Protein AF-A0A4Q0T6J0-F1 (afdb_monomer_lite)

Structure (mmCIF, N/CA/C/O backbone):
data_AF-A0A4Q0T6J0-F1
#
_entry.id   AF-A0A4Q0T6J0-F1
#
loop_
_atom_site.group_PDB
_atom_site.id
_atom_site.type_symbol
_atom_site.label_atom_id
_atom_site.label_alt_id
_atom_site.label_comp_id
_atom_site.label_asym_id
_atom_site.label_entity_id
_atom_site.label_seq_id
_atom_site.pdbx_PDB_ins_code
_atom_site.Cartn_x
_atom_site.Cartn_y
_atom_site.Cartn_z
_atom_site.occupancy
_atom_site.B_iso_or_equiv
_atom_site.auth_seq_id
_atom_site.auth_comp_id
_atom_site.auth_asym_id
_atom_site.auth_atom_id
_atom_site.pdbx_PDB_model_num
ATOM 1 N N . MET A 1 1 ? -12.300 -21.719 11.547 1.00 46.06 1 MET A N 1
ATOM 2 C CA . MET A 1 1 ? -11.623 -20.413 11.697 1.00 46.06 1 MET A CA 1
ATOM 3 C C . MET A 1 1 ? -11.914 -19.619 10.430 1.00 46.06 1 MET A C 1
ATOM 5 O O . MET A 1 1 ? -11.641 -20.107 9.342 1.00 46.06 1 MET A O 1
ATOM 9 N N . THR A 1 2 ? -12.639 -18.512 10.565 1.00 57.75 2 THR A N 1
ATOM 10 C CA . THR A 1 2 ? -13.479 -17.888 9.524 1.00 57.75 2 THR A CA 1
ATOM 11 C C . THR A 1 2 ? -12.779 -16.693 8.892 1.00 57.75 2 THR A C 1
ATOM 13 O O . THR A 1 2 ? -12.689 -15.684 9.576 1.00 57.75 2 THR A O 1
ATOM 16 N N . GLN A 1 3 ? -12.310 -16.739 7.634 1.00 54.38 3 GLN A N 1
ATOM 17 C CA . GLN A 1 3 ? -11.630 -15.554 7.057 1.00 54.38 3 GLN A CA 1
ATOM 18 C C . GLN A 1 3 ? -11.889 -15.230 5.573 1.00 54.38 3 GLN A C 1
ATOM 20 O O . GLN A 1 3 ? -11.275 -14.311 5.045 1.00 54.38 3 GLN A O 1
ATOM 25 N N . LEU A 1 4 ? -12.843 -15.887 4.900 1.00 53.03 4 LEU A N 1
ATOM 26 C CA . LEU A 1 4 ? -13.345 -15.412 3.592 1.00 53.03 4 LEU A CA 1
ATOM 27 C C . LEU A 1 4 ? -14.726 -14.738 3.694 1.00 53.03 4 LEU A C 1
ATOM 29 O O . LEU A 1 4 ? -15.011 -13.808 2.947 1.00 53.03 4 LEU A O 1
ATOM 33 N N . GLY A 1 5 ? -15.555 -15.132 4.669 1.00 53.84 5 GLY A N 1
ATOM 34 C CA . GLY A 1 5 ? -16.888 -14.551 4.900 1.00 53.84 5 GLY A CA 1
ATOM 35 C C . GLY A 1 5 ? -16.910 -13.221 5.666 1.00 53.84 5 GLY A C 1
ATOM 36 O O . GLY A 1 5 ? -17.978 -12.646 5.829 1.00 53.84 5 GLY A O 1
ATOM 37 N N . GLY A 1 6 ? -15.758 -12.738 6.150 1.00 59.53 6 GLY A N 1
ATOM 38 C CA . GLY A 1 6 ? -15.653 -11.508 6.950 1.00 59.53 6 GLY A CA 1
ATOM 39 C C . GLY A 1 6 ? -15.173 -10.270 6.185 1.00 59.53 6 GLY A C 1
ATOM 40 O O . GLY A 1 6 ? -15.118 -9.191 6.767 1.00 59.53 6 GLY A O 1
ATOM 41 N N . LEU A 1 7 ? -14.792 -10.397 4.906 1.00 66.38 7 LEU A N 1
ATOM 42 C CA . LEU A 1 7 ? -14.355 -9.247 4.108 1.00 66.38 7 LEU A CA 1
ATOM 43 C C . LEU A 1 7 ? -15.572 -8.444 3.620 1.00 66.38 7 LEU A C 1
ATOM 45 O O . LEU A 1 7 ? -16.416 -9.002 2.905 1.00 66.38 7 LEU A O 1
ATOM 49 N N . PRO A 1 8 ? -15.641 -7.131 3.921 1.00 74.75 8 PRO A N 1
ATOM 50 C CA . PRO A 1 8 ? -16.630 -6.243 3.324 1.00 74.75 8 PRO A CA 1
ATOM 51 C C . PRO A 1 8 ? -16.598 -6.349 1.795 1.00 74.75 8 PRO A C 1
ATOM 53 O O . PRO A 1 8 ? -15.537 -6.541 1.196 1.00 74.75 8 PRO A O 1
ATOM 56 N N . GLU A 1 9 ? -17.748 -6.199 1.136 1.00 76.94 9 GLU A N 1
ATOM 57 C CA . GLU A 1 9 ? -17.833 -6.218 -0.336 1.00 76.94 9 GLU A CA 1
ATOM 58 C C . GLU A 1 9 ? -16.915 -5.194 -1.011 1.00 76.94 9 GLU A C 1
ATOM 60 O O . GLU A 1 9 ? -16.430 -5.426 -2.118 1.00 76.94 9 GLU A O 1
ATOM 65 N N . ASP A 1 10 ? -16.661 -4.070 -0.346 1.00 81.75 10 ASP A N 1
ATOM 66 C CA . ASP A 1 10 ? -15.697 -3.063 -0.782 1.00 81.75 10 ASP A CA 1
ATOM 67 C C . ASP A 1 10 ? -14.268 -3.632 -0.857 1.00 81.75 10 ASP A C 1
ATOM 69 O O . ASP A 1 10 ? -13.620 -3.579 -1.904 1.00 81.75 10 ASP A O 1
ATOM 73 N N . ARG A 1 11 ? -13.818 -4.310 0.208 1.00 84.44 11 ARG A N 1
ATOM 74 C CA . ARG A 1 11 ? -12.489 -4.934 0.251 1.00 84.44 11 ARG A CA 1
ATOM 75 C C . ARG A 1 11 ? -12.350 -6.070 -0.752 1.00 84.44 11 ARG A C 1
ATOM 77 O O . ARG A 1 11 ? -11.311 -6.190 -1.395 1.00 84.44 11 ARG A O 1
ATOM 84 N N . ARG A 1 12 ? -13.410 -6.859 -0.967 1.00 82.62 12 ARG A N 1
ATOM 85 C CA . ARG A 1 12 ? -13.429 -7.880 -2.033 1.00 82.62 12 ARG A CA 1
ATOM 86 C C . ARG A 1 12 ? -13.199 -7.264 -3.414 1.00 82.62 12 ARG A C 1
ATOM 88 O O . ARG A 1 12 ? -12.414 -7.799 -4.195 1.00 82.62 12 ARG A O 1
ATOM 95 N N . ARG A 1 13 ? -13.834 -6.122 -3.701 1.00 85.75 13 ARG A N 1
ATOM 96 C CA . ARG A 1 13 ? -13.622 -5.382 -4.954 1.00 85.75 13 ARG A CA 1
ATOM 97 C C . ARG A 1 13 ? -12.200 -4.831 -5.058 1.00 85.75 13 ARG A C 1
ATOM 99 O O . ARG A 1 13 ? -11.604 -4.950 -6.126 1.00 85.75 13 ARG A O 1
ATOM 106 N N . ALA A 1 14 ? -11.642 -4.292 -3.974 1.00 86.88 14 ALA A N 1
ATOM 107 C CA . ALA A 1 14 ? -10.260 -3.807 -3.943 1.00 86.88 14 ALA A CA 1
ATOM 108 C C . ALA A 1 14 ? -9.245 -4.931 -4.221 1.00 86.88 14 ALA A C 1
ATOM 110 O O . ALA A 1 14 ? -8.384 -4.779 -5.087 1.00 86.88 14 ALA A O 1
ATOM 111 N N . VAL A 1 15 ? -9.402 -6.084 -3.562 1.00 86.75 15 VAL A N 1
ATOM 112 C CA . VAL A 1 15 ? -8.582 -7.290 -3.770 1.00 86.75 15 VAL A CA 1
ATOM 113 C C . VAL A 1 15 ? -8.662 -7.782 -5.214 1.00 86.75 15 VAL A C 1
ATOM 115 O O . VAL A 1 15 ? -7.629 -8.017 -5.834 1.00 86.75 15 VAL A O 1
ATOM 118 N N . ALA A 1 16 ? -9.867 -7.889 -5.782 1.00 85.88 16 ALA A N 1
ATOM 119 C CA . ALA A 1 16 ? -10.051 -8.328 -7.167 1.00 85.88 16 ALA A CA 1
ATOM 120 C C . ALA A 1 16 ? -9.398 -7.371 -8.180 1.00 85.88 16 ALA A C 1
ATOM 122 O O . ALA A 1 16 ? -8.851 -7.809 -9.195 1.00 85.88 16 ALA A O 1
ATOM 123 N N . ARG A 1 17 ? -9.432 -6.062 -7.903 1.00 88.62 17 ARG A N 1
ATOM 124 C CA . ARG A 1 17 ? -8.812 -5.044 -8.758 1.00 88.62 17 ARG A CA 1
ATOM 125 C C . ARG A 1 17 ? -7.289 -5.104 -8.681 1.00 88.62 17 ARG A C 1
ATOM 127 O O . ARG A 1 17 ? -6.648 -5.222 -9.719 1.00 88.62 17 ARG A O 1
ATOM 134 N N . ALA A 1 18 ? -6.738 -5.149 -7.469 1.00 86.62 18 ALA A N 1
ATOM 135 C CA . ALA A 1 18 ? -5.303 -5.303 -7.234 1.00 86.62 18 ALA A CA 1
ATOM 136 C C . ALA A 1 18 ? -4.754 -6.592 -7.856 1.00 86.62 18 ALA A C 1
ATOM 138 O O . ALA A 1 18 ? -3.708 -6.578 -8.493 1.00 86.62 18 ALA A O 1
ATOM 139 N N . PHE A 1 19 ? -5.491 -7.695 -7.734 1.00 86.56 19 PHE A N 1
ATOM 140 C CA . PHE A 1 19 ? -5.154 -8.959 -8.377 1.00 86.56 19 PHE A CA 1
ATOM 141 C C . PHE A 1 19 ? -5.056 -8.832 -9.904 1.00 86.56 19 PHE A C 1
ATOM 143 O O . PHE A 1 19 ? -4.091 -9.298 -10.507 1.00 86.56 19 PHE A O 1
ATOM 150 N N . ARG A 1 20 ? -6.025 -8.159 -10.536 1.00 87.31 20 ARG A N 1
ATOM 151 C CA . ARG A 1 20 ? -6.025 -7.931 -11.988 1.00 87.31 20 ARG A CA 1
ATOM 152 C C . ARG A 1 20 ? -4.858 -7.046 -12.439 1.00 87.31 20 ARG A C 1
ATOM 154 O O . ARG A 1 20 ? -4.247 -7.342 -13.467 1.00 87.31 20 ARG A O 1
ATOM 161 N N . ASP A 1 21 ? -4.539 -6.003 -11.676 1.00 86.25 21 ASP A N 1
ATOM 162 C CA . ASP A 1 21 ? -3.364 -5.150 -11.898 1.00 86.25 21 ASP A CA 1
ATOM 163 C C . ASP A 1 21 ? -2.065 -5.958 -11.788 1.00 86.25 21 ASP A C 1
ATOM 165 O O . ASP A 1 21 ? -1.268 -5.987 -12.723 1.00 86.25 21 ASP A O 1
ATOM 169 N N . LEU A 1 22 ? -1.898 -6.715 -10.701 1.00 83.81 22 LEU A N 1
ATOM 170 C CA . LEU A 1 22 ? -0.731 -7.570 -10.468 1.00 83.81 22 LEU A CA 1
ATOM 171 C C . LEU A 1 22 ? -0.548 -8.641 -11.546 1.00 83.81 22 LEU A C 1
ATOM 173 O O . LEU A 1 22 ? 0.587 -8.994 -11.877 1.00 83.81 22 LEU A O 1
ATOM 177 N N . ARG A 1 23 ? -1.651 -9.157 -12.096 1.00 83.56 23 ARG A N 1
ATOM 178 C CA . ARG A 1 23 ? -1.638 -10.108 -13.212 1.00 83.56 23 ARG A CA 1
ATOM 179 C C . ARG A 1 23 ? -1.245 -9.455 -14.534 1.00 83.56 23 ARG A C 1
ATOM 181 O O . ARG A 1 23 ? -0.617 -10.105 -15.361 1.00 83.56 23 ARG A O 1
ATOM 188 N N . SER A 1 24 ? -1.617 -8.194 -14.726 1.00 84.38 24 SER A N 1
ATOM 189 C CA . SER A 1 24 ? -1.255 -7.429 -15.923 1.00 84.38 24 SER A CA 1
ATOM 190 C C . SER A 1 24 ? 0.204 -6.958 -15.874 1.00 84.38 24 SER A C 1
ATOM 192 O O . SER A 1 24 ? 0.803 -6.708 -16.916 1.00 84.38 24 SER A O 1
ATOM 194 N N . MET A 1 25 ? 0.785 -6.861 -14.674 1.00 82.44 25 MET A N 1
ATOM 195 C CA . MET A 1 25 ? 2.193 -6.531 -14.458 1.00 82.44 25 MET A CA 1
ATOM 196 C C . MET A 1 25 ? 3.129 -7.736 -14.686 1.00 82.44 25 MET A C 1
ATOM 198 O O . MET A 1 25 ? 2.778 -8.866 -14.321 1.00 82.44 25 MET A O 1
ATOM 202 N N . PRO A 1 26 ? 4.353 -7.498 -15.204 1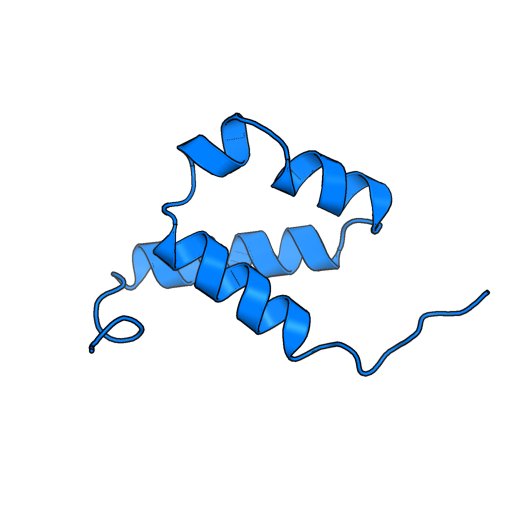.00 82.25 26 PRO A N 1
ATOM 203 C CA . PRO A 1 26 ? 5.407 -8.508 -15.273 1.00 82.25 26 PRO A CA 1
ATOM 204 C C . PRO A 1 26 ? 5.876 -8.927 -13.870 1.00 82.25 26 PRO A C 1
ATOM 206 O O . PRO A 1 26 ? 5.794 -8.148 -12.915 1.00 82.25 26 PRO A O 1
ATOM 209 N N . ASP A 1 27 ? 6.409 -10.145 -13.738 1.00 78.00 27 ASP A N 1
ATOM 210 C CA . ASP A 1 27 ? 6.783 -10.747 -12.446 1.00 78.00 27 ASP A CA 1
ATOM 211 C C . ASP A 1 27 ? 7.717 -9.879 -11.601 1.00 78.00 27 ASP A C 1
ATOM 213 O O . ASP A 1 27 ? 7.515 -9.736 -10.396 1.00 78.00 27 ASP A O 1
ATOM 217 N N . ASN A 1 28 ? 8.694 -9.236 -12.238 1.00 83.06 28 ASN A N 1
ATOM 218 C CA . ASN A 1 28 ? 9.591 -8.279 -11.595 1.00 83.06 28 ASN A CA 1
ATOM 219 C C . ASN A 1 28 ? 8.811 -7.149 -10.889 1.00 83.06 28 ASN A C 1
ATOM 221 O O . ASN A 1 28 ? 9.033 -6.884 -9.707 1.00 83.06 28 ASN A O 1
ATOM 225 N N . GLN A 1 29 ? 7.880 -6.508 -11.594 1.00 86.25 29 GLN A N 1
ATOM 226 C CA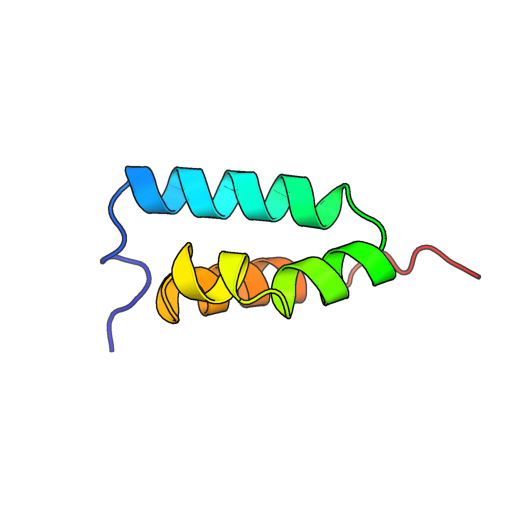 . GLN A 1 29 ? 7.140 -5.350 -11.097 1.00 86.25 29 GL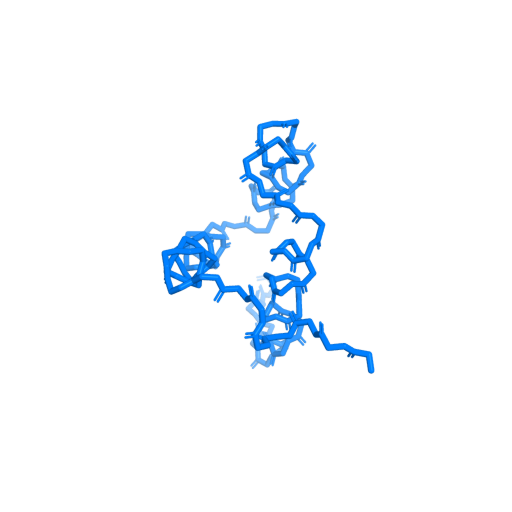N A CA 1
ATOM 227 C C . GLN A 1 29 ? 6.119 -5.766 -10.039 1.00 86.25 29 GLN A C 1
ATOM 229 O O . GLN A 1 29 ? 5.961 -5.099 -9.017 1.00 86.25 29 GLN A O 1
ATOM 234 N N . ARG A 1 30 ? 5.487 -6.922 -10.240 1.00 85.75 30 ARG A N 1
ATOM 235 C CA . ARG A 1 30 ? 4.609 -7.564 -9.261 1.00 85.75 30 ARG A CA 1
ATOM 236 C C . ARG A 1 30 ? 5.340 -7.832 -7.947 1.00 85.75 30 ARG A C 1
ATOM 238 O O . ARG A 1 30 ? 4.844 -7.442 -6.895 1.00 85.75 30 ARG A O 1
ATOM 245 N N . GLN A 1 31 ? 6.524 -8.446 -7.990 1.00 82.75 31 GLN A N 1
ATOM 246 C CA . GLN A 1 31 ? 7.335 -8.697 -6.793 1.00 82.75 31 GLN A CA 1
ATOM 247 C C . GLN A 1 31 ? 7.727 -7.388 -6.097 1.00 82.75 31 GLN A C 1
ATOM 249 O O . GLN A 1 31 ? 7.638 -7.297 -4.874 1.00 82.75 31 GLN A O 1
ATOM 254 N N . GLN A 1 32 ? 8.090 -6.347 -6.850 1.00 87.44 32 GLN A N 1
ATOM 255 C CA . GLN A 1 32 ? 8.376 -5.030 -6.271 1.00 87.44 32 GLN A CA 1
ATOM 256 C C . GLN A 1 32 ? 7.148 -4.402 -5.599 1.00 87.44 32 GLN 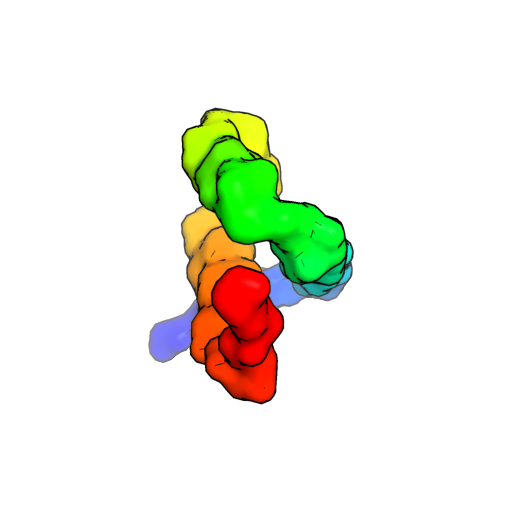A C 1
ATOM 258 O O . GLN A 1 32 ? 7.261 -3.871 -4.495 1.00 87.44 32 GLN A O 1
ATOM 263 N N . TYR A 1 33 ? 5.968 -4.501 -6.216 1.00 86.50 33 TYR A N 1
ATOM 264 C CA . TYR A 1 33 ? 4.723 -3.992 -5.642 1.00 86.50 33 TYR A CA 1
ATOM 265 C C . TYR A 1 33 ? 4.342 -4.745 -4.362 1.00 86.50 33 TYR A C 1
ATOM 267 O O . TYR A 1 33 ? 4.076 -4.112 -3.345 1.00 86.50 33 TYR A O 1
ATOM 275 N N . LEU A 1 34 ? 4.413 -6.081 -4.366 1.00 84.56 34 LEU A N 1
ATOM 276 C CA . LEU A 1 34 ? 4.138 -6.915 -3.188 1.00 84.56 34 LEU A CA 1
ATOM 277 C C . LEU A 1 34 ? 5.111 -6.650 -2.023 1.00 84.56 34 LEU A C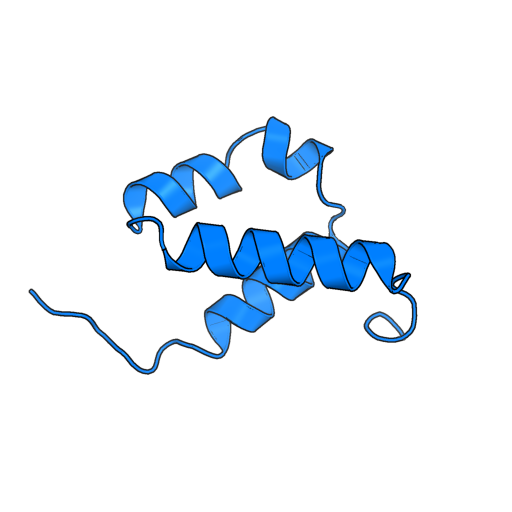 1
ATOM 279 O O . LEU A 1 34 ? 4.724 -6.741 -0.856 1.00 84.56 34 LEU A O 1
ATOM 283 N N . ASN A 1 35 ? 6.365 -6.307 -2.328 1.00 85.62 35 ASN A N 1
ATOM 284 C CA . ASN A 1 35 ? 7.370 -5.937 -1.330 1.00 85.62 35 ASN A CA 1
ATOM 285 C C . ASN A 1 35 ? 7.294 -4.462 -0.906 1.00 85.62 35 ASN A C 1
ATOM 287 O O . ASN A 1 35 ? 7.952 -4.070 0.060 1.00 85.62 35 ASN A O 1
ATOM 291 N N . SER A 1 36 ? 6.487 -3.642 -1.583 1.00 89.00 36 SER A N 1
ATOM 292 C CA . SER A 1 36 ? 6.387 -2.220 -1.281 1.00 89.00 36 SER A CA 1
ATOM 293 C C . SER A 1 36 ? 5.702 -1.981 0.072 1.00 89.00 36 SER A C 1
ATOM 295 O O . SER A 1 36 ? 4.659 -2.582 0.364 1.00 89.00 36 SER A O 1
ATOM 297 N N . PRO A 1 37 ? 6.217 -1.055 0.903 1.00 87.56 37 PRO A N 1
ATOM 298 C CA . PRO A 1 37 ? 5.544 -0.655 2.137 1.00 87.56 37 PRO A CA 1
ATOM 299 C C . PRO A 1 37 ? 4.145 -0.076 1.879 1.00 87.56 37 PRO A C 1
ATOM 301 O O . PRO A 1 37 ? 3.263 -0.229 2.722 1.00 87.56 37 PRO A O 1
ATOM 304 N N . ALA A 1 38 ? 3.903 0.507 0.698 1.00 85.19 38 ALA A N 1
ATOM 305 C CA . ALA A 1 38 ? 2.577 0.979 0.302 1.00 85.19 38 ALA A CA 1
ATOM 306 C C . ALA A 1 38 ? 1.565 -0.172 0.203 1.00 85.19 38 ALA A C 1
ATOM 308 O O . ALA A 1 38 ? 0.469 -0.066 0.742 1.00 85.19 38 ALA A O 1
ATOM 309 N N . TYR A 1 39 ? 1.948 -1.300 -0.402 1.00 86.88 39 TYR A N 1
ATOM 310 C CA . TYR A 1 39 ? 1.097 -2.488 -0.497 1.00 86.88 39 TYR A CA 1
ATOM 311 C C . TYR A 1 39 ? 0.802 -3.088 0.882 1.00 86.88 39 TYR A C 1
ATOM 313 O O . TYR A 1 39 ? -0.340 -3.419 1.198 1.00 86.88 39 TYR A O 1
ATOM 321 N N . ARG A 1 40 ? 1.824 -3.166 1.743 1.00 86.38 40 ARG A N 1
ATOM 322 C CA . ARG A 1 40 ? 1.681 -3.649 3.126 1.00 86.38 40 ARG A CA 1
ATOM 323 C C . ARG A 1 40 ? 0.784 -2.756 3.989 1.00 86.38 40 ARG A C 1
ATOM 325 O O . ARG A 1 40 ? 0.121 -3.273 4.880 1.00 86.38 40 ARG A O 1
ATOM 332 N N . SER A 1 41 ? 0.769 -1.449 3.725 1.00 88.56 41 SER A N 1
ATOM 333 C CA . SER A 1 41 ? -0.083 -0.474 4.419 1.00 88.56 41 SER A CA 1
ATOM 334 C C . SER A 1 41 ? -1.510 -0.426 3.849 1.00 88.56 41 SER A C 1
ATOM 336 O O . SER A 1 41 ? -2.478 -0.263 4.587 1.00 88.56 41 SER A O 1
ATOM 338 N N . GLN A 1 42 ? -1.660 -0.614 2.533 1.00 86.44 42 GLN A N 1
ATOM 339 C CA . GLN A 1 42 ? -2.946 -0.562 1.832 1.00 86.44 42 GLN A CA 1
ATOM 340 C C . GLN A 1 42 ? -3.806 -1.813 2.067 1.00 86.44 42 GLN A C 1
ATOM 342 O O . GLN A 1 42 ? -5.031 -1.709 2.191 1.00 86.44 42 GLN A O 1
ATOM 347 N N . PHE A 1 43 ? -3.173 -2.986 2.139 1.00 87.94 43 PHE A N 1
ATOM 348 C CA . PHE A 1 43 ? -3.852 -4.269 2.295 1.00 87.94 43 PHE A CA 1
ATOM 349 C C . PHE A 1 43 ? -3.519 -4.909 3.643 1.00 87.94 43 PHE A C 1
ATOM 351 O O . PHE A 1 43 ? -2.355 -5.051 4.025 1.00 87.94 43 PHE A O 1
ATOM 358 N N . SER A 1 44 ? -4.546 -5.376 4.345 1.00 86.25 44 SER A N 1
ATOM 359 C CA . SER A 1 44 ? -4.387 -6.195 5.549 1.00 86.25 44 SER A CA 1
ATOM 360 C C . SER A 1 44 ? -3.780 -7.564 5.226 1.00 86.25 44 SER A C 1
ATOM 362 O O . SER A 1 44 ? -3.793 -8.018 4.078 1.00 86.25 44 SER A O 1
ATOM 364 N N . ASP A 1 45 ? -3.268 -8.263 6.239 1.00 84.00 45 ASP A N 1
ATOM 365 C CA . ASP A 1 45 ? -2.694 -9.604 6.058 1.00 84.00 45 ASP A CA 1
ATOM 366 C C . ASP A 1 45 ? -3.711 -10.602 5.474 1.00 84.00 45 ASP A C 1
ATOM 368 O O . ASP A 1 45 ? -3.350 -11.454 4.664 1.00 84.00 45 ASP A O 1
ATOM 372 N N . GLN A 1 46 ? -5.001 -10.440 5.787 1.00 83.50 46 GLN A N 1
ATOM 373 C CA . GLN A 1 46 ? -6.081 -11.262 5.232 1.00 83.50 46 GLN A CA 1
ATOM 374 C C . GLN A 1 46 ? -6.307 -11.000 3.734 1.00 83.50 46 GLN A C 1
ATOM 376 O O . GLN A 1 46 ? -6.462 -11.937 2.946 1.00 83.50 46 GLN A O 1
ATOM 381 N N . GLU A 1 47 ? -6.306 -9.732 3.317 1.00 85.31 47 GLU A N 1
ATOM 382 C CA . GLU A 1 47 ? -6.431 -9.353 1.903 1.00 85.31 47 GLU A CA 1
ATOM 383 C C . GLU A 1 47 ? -5.220 -9.836 1.106 1.00 85.31 47 GLU A C 1
ATOM 385 O O . GLU A 1 47 ? -5.383 -10.451 0.054 1.00 85.31 47 GLU A O 1
ATOM 390 N N . ARG A 1 48 ? -4.010 -9.649 1.646 1.00 85.94 48 ARG A N 1
ATOM 391 C CA . ARG A 1 48 ? -2.768 -10.140 1.034 1.00 85.94 48 ARG A CA 1
ATOM 392 C C . ARG A 1 48 ? -2.759 -11.661 0.920 1.00 85.94 48 ARG A C 1
ATOM 394 O O . ARG A 1 48 ? -2.352 -12.171 -0.121 1.00 85.94 48 ARG A O 1
ATOM 401 N N . GLY A 1 49 ? -3.233 -12.382 1.935 1.00 84.69 49 GLY A N 1
ATOM 402 C CA . GLY A 1 49 ? -3.404 -13.836 1.875 1.00 84.69 49 GLY A CA 1
ATOM 403 C C . GLY A 1 49 ? -4.390 -14.259 0.786 1.00 84.69 49 GLY A C 1
ATOM 404 O O . GLY A 1 49 ? -4.123 -15.203 0.050 1.00 84.69 49 GLY A O 1
ATOM 405 N N . THR A 1 50 ? -5.481 -13.508 0.614 1.00 85.00 50 THR A N 1
ATOM 406 C CA . THR A 1 50 ? -6.465 -13.751 -0.454 1.00 85.00 50 THR A CA 1
ATOM 407 C C . THR A 1 50 ? -5.858 -13.509 -1.836 1.00 85.00 50 THR A C 1
ATOM 409 O O . THR A 1 50 ? -5.985 -14.367 -2.702 1.00 85.00 50 THR A O 1
ATOM 412 N N . ILE A 1 51 ? -5.160 -12.385 -2.037 1.00 85.00 51 ILE A N 1
ATOM 413 C CA . ILE A 1 51 ? -4.468 -12.059 -3.295 1.00 85.00 51 ILE A CA 1
ATOM 414 C C . ILE A 1 51 ? -3.439 -13.146 -3.628 1.00 85.00 51 ILE A C 1
ATOM 416 O O . ILE A 1 51 ? -3.463 -13.677 -4.733 1.00 85.00 51 ILE A O 1
ATOM 420 N N . ASN A 1 52 ? -2.587 -13.528 -2.671 1.00 82.50 52 ASN A N 1
ATOM 421 C CA . ASN A 1 52 ? -1.595 -14.587 -2.875 1.00 82.50 52 ASN A CA 1
ATOM 422 C C . ASN A 1 52 ? -2.255 -15.928 -3.202 1.00 82.50 52 ASN A C 1
ATOM 424 O O . ASN A 1 52 ? -1.817 -16.597 -4.127 1.00 82.50 52 ASN A O 1
ATOM 428 N N . ASN A 1 53 ? -3.334 -16.297 -2.507 1.00 82.62 53 ASN A N 1
ATOM 429 C CA . ASN A 1 53 ? -4.063 -17.526 -2.800 1.00 82.62 53 ASN A CA 1
ATOM 430 C C . ASN A 1 53 ? -4.658 -17.505 -4.218 1.00 82.62 53 ASN A C 1
ATOM 432 O O . ASN A 1 53 ? -4.497 -18.464 -4.960 1.00 82.62 53 ASN A O 1
ATOM 436 N N . LEU A 1 54 ? -5.274 -16.393 -4.635 1.00 80.88 54 LEU A N 1
ATOM 437 C CA . LEU A 1 54 ? -5.779 -16.225 -6.004 1.00 80.88 54 LEU A CA 1
ATOM 438 C C . LEU A 1 54 ? -4.654 -16.342 -7.046 1.00 80.88 54 LEU A C 1
ATOM 440 O O . LEU A 1 54 ? -4.850 -16.963 -8.085 1.00 80.88 54 LEU A O 1
ATOM 444 N N . MET A 1 55 ? -3.467 -15.802 -6.753 1.00 77.12 55 MET A N 1
ATOM 445 C CA . MET A 1 55 ? -2.290 -15.912 -7.626 1.00 77.12 55 MET A CA 1
ATOM 446 C C . MET A 1 55 ? -1.721 -17.336 -7.658 1.00 77.12 55 MET A C 1
ATOM 448 O O . MET A 1 55 ? -1.313 -17.805 -8.716 1.00 77.12 55 MET A O 1
ATOM 452 N N . SER A 1 56 ? -1.733 -18.045 -6.526 1.00 75.56 56 SER A N 1
ATOM 453 C CA . SER A 1 56 ? -1.292 -19.440 -6.412 1.00 75.56 56 SER A CA 1
ATOM 454 C C . SER A 1 56 ? -2.257 -20.449 -7.032 1.00 75.56 56 SER A C 1
ATOM 456 O O . SER A 1 56 ? -1.833 -21.564 -7.317 1.00 75.56 56 SER A O 1
ATOM 458 N N . VAL A 1 57 ? -3.528 -20.088 -7.244 1.00 66.56 57 VAL A N 1
ATOM 459 C CA . VAL A 1 57 ? -4.522 -20.913 -7.959 1.00 66.56 57 VAL A CA 1
ATOM 460 C C . VAL A 1 57 ? -4.362 -20.798 -9.483 1.00 66.56 57 VAL A C 1
ATOM 462 O O . VAL A 1 57 ? -4.830 -21.666 -10.218 1.00 66.56 57 VAL A O 1
ATOM 465 N N . GLU A 1 58 ? -3.614 -19.805 -9.976 1.00 54.41 58 GLU A N 1
ATOM 466 C CA . GLU A 1 58 ? -3.322 -19.611 -11.402 1.00 54.41 58 GLU A CA 1
ATOM 467 C C . GLU A 1 58 ? -1.896 -20.008 -11.870 1.00 54.41 58 GLU A C 1
ATOM 469 O O . GLU A 1 58 ? -1.317 -19.296 -12.691 1.00 54.41 58 GLU A O 1
ATOM 474 N N . PRO A 1 59 ? -1.289 -21.144 -11.463 1.00 55.34 59 PRO A N 1
ATOM 475 C CA . PRO A 1 59 ? 0.011 -21.553 -11.985 1.00 55.34 59 PRO A CA 1
ATOM 476 C C . PRO A 1 59 ? -0.092 -22.248 -13.359 1.00 55.34 59 PRO A C 1
ATOM 478 O O . PRO A 1 59 ? 0.894 -22.789 -13.847 1.00 55.34 59 PRO A O 1
ATOM 481 N N . TYR A 1 60 ? -1.254 -22.244 -14.022 1.00 50.22 60 TYR A N 1
ATOM 482 C CA . TYR A 1 60 ? -1.466 -22.996 -15.266 1.00 50.22 60 TYR A CA 1
ATOM 483 C C . TYR A 1 60 ? -1.155 -22.250 -16.564 1.00 50.22 60 TYR A C 1
ATOM 485 O O . TYR A 1 60 ? -1.610 -22.678 -17.619 1.00 50.22 60 TYR A O 1
ATOM 493 N N . LEU A 1 61 ? -0.338 -21.197 -16.541 1.00 51.88 61 LEU A N 1
ATOM 494 C CA . LEU A 1 61 ? 0.352 -20.754 -17.754 1.00 51.88 61 LEU A CA 1
ATOM 495 C C . LEU A 1 61 ? 1.791 -20.343 -17.424 1.00 51.88 61 LEU A C 1
ATOM 497 O O . LEU A 1 61 ? 2.040 -19.177 -17.117 1.00 51.88 61 LEU A O 1
ATOM 501 N N . PRO A 1 62 ? 2.762 -21.269 -17.530 1.00 49.53 62 PRO A N 1
ATOM 502 C CA . PRO A 1 62 ? 4.137 -20.877 -17.785 1.00 49.53 62 PRO A CA 1
ATOM 503 C C . PRO A 1 62 ? 4.168 -20.197 -19.162 1.00 49.53 62 PRO A C 1
ATOM 505 O O . PRO A 1 62 ? 4.227 -20.861 -20.196 1.00 49.53 62 PRO A O 1
ATOM 508 N N . GLY A 1 63 ? 4.074 -18.869 -19.194 1.00 47.78 63 GLY A N 1
ATOM 509 C CA . GLY A 1 63 ? 4.590 -18.080 -20.312 1.00 47.78 63 GLY A CA 1
ATOM 510 C C . GLY A 1 63 ? 6.092 -17.926 -20.082 1.00 47.78 63 GLY A C 1
ATOM 511 O O . GLY A 1 63 ? 6.475 -17.046 -19.326 1.00 47.78 63 GLY A O 1
ATOM 512 N N . ARG A 1 64 ? 6.888 -18.968 -20.354 1.00 43.25 64 ARG A N 1
ATOM 513 C CA . ARG A 1 64 ? 7.564 -19.324 -21.625 1.00 43.25 64 ARG A CA 1
ATOM 514 C C . ARG A 1 64 ? 8.859 -18.507 -21.827 1.00 43.25 64 ARG A C 1
ATOM 516 O O . ARG A 1 64 ? 8.865 -17.343 -21.453 1.00 43.25 64 ARG A O 1
ATOM 523 N N . PRO A 1 65 ? 9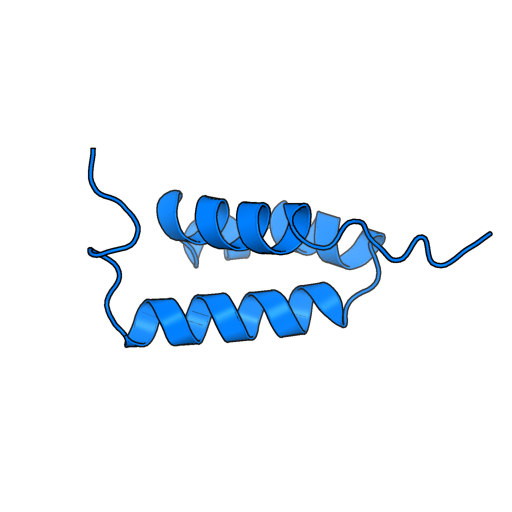.927 -19.176 -22.309 1.00 52.19 65 PRO A N 1
ATOM 524 C CA . PRO A 1 65 ? 11.340 -18.795 -22.161 1.00 52.19 65 PRO A CA 1
ATOM 525 C C . PRO A 1 65 ? 11.732 -17.472 -22.818 1.00 52.19 65 PRO A C 1
ATOM 527 O O . PRO A 1 65 ? 11.035 -17.057 -23.770 1.00 52.19 65 PRO A O 1
#

Organism: NCBI:txid2479048

Foldseek 3Di:
DDQPVPDDPVLVVVLVVVLVVLVVDDPVVSVVCLPDVCNPVVDDPSSNVVSVVVVVVPPPDPPDD

pLDDT: mean 76.86, std 13.78, range [43.25, 89.0]

Sequence (65 aa):
MTQLGGLPEDRRRAVARAFRDLRSMPDNQRQQYLNSPAYRSQFSDQERGTINNLMSVEPYLPGRP

Secondary structure (DSSP, 8-state):
---STTS-HHHHHHHHHHHHHHHHS-HHHHHHHHHSHHHHHHS-HHHHHHHHHHHHT--------

Radius of gyration: 12.55 Å; chains: 1; bounding box: 29×24×34 Å